Protein AF-A0A1G6RVU2-F1 (afdb_monomer_lite)

pLDDT: mean 85.59, std 7.7, range [58.56, 96.31]

Radius of gyration: 29.99 Å; chains: 1; bounding box: 51×36×81 Å

Sequence (84 aa):
MRRALATTAVLASAVLLLAACGEKPQTNAEGVKLDAAPWTGTGTQQNAGTAFTASGWQVGDKNAWQQQLKTRAQNGQNDYVRDN

Structure (mmCIF, N/CA/C/O backbone):
data_AF-A0A1G6RVU2-F1
#
_entry.id   AF-A0A1G6RVU2-F1
#
loop_
_atom_site.group_PDB
_atom_site.id
_atom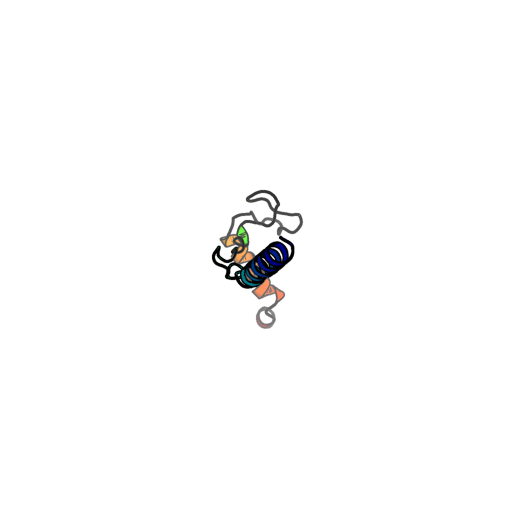_site.type_symbol
_atom_site.label_atom_id
_atom_site.label_alt_id
_atom_site.label_comp_id
_atom_site.label_asym_id
_atom_site.label_entity_id
_atom_site.label_seq_id
_atom_site.pdbx_PDB_ins_code
_atom_site.Cartn_x
_atom_site.Cartn_y
_atom_site.Cartn_z
_atom_site.occupancy
_atom_site.B_iso_or_equiv
_atom_site.auth_seq_id
_atom_site.auth_comp_id
_atom_site.auth_asym_id
_atom_site.auth_atom_id
_atom_site.pdbx_PDB_model_num
ATOM 1 N N . MET A 1 1 ? 32.627 4.564 -58.794 1.00 69.56 1 MET A N 1
ATOM 2 C CA . MET A 1 1 ? 31.566 5.250 -58.018 1.00 69.56 1 MET A CA 1
ATOM 3 C C . MET A 1 1 ? 30.437 4.310 -57.597 1.00 69.56 1 MET A C 1
ATOM 5 O O . MET A 1 1 ? 30.295 4.096 -56.406 1.00 69.56 1 MET A O 1
ATOM 9 N N . ARG A 1 2 ? 29.706 3.657 -58.517 1.00 78.12 2 ARG A N 1
ATOM 10 C CA . ARG A 1 2 ? 28.609 2.719 -58.164 1.00 78.12 2 ARG A CA 1
ATOM 11 C C . ARG A 1 2 ? 29.009 1.558 -57.243 1.00 78.12 2 ARG A C 1
ATOM 13 O O . ARG A 1 2 ? 28.296 1.270 -56.294 1.00 78.12 2 ARG A O 1
ATOM 20 N N . ARG A 1 3 ? 30.161 0.923 -57.499 1.00 81.81 3 ARG A N 1
ATOM 21 C CA . ARG A 1 3 ? 30.667 -0.168 -56.646 1.00 81.81 3 ARG A CA 1
ATOM 22 C C . ARG A 1 3 ? 30.985 0.314 -55.233 1.00 81.81 3 ARG A C 1
ATOM 24 O O . ARG A 1 3 ? 30.551 -0.321 -54.293 1.00 81.81 3 ARG A O 1
ATOM 31 N N . ALA A 1 4 ? 31.645 1.468 -55.109 1.00 83.19 4 ALA A N 1
ATOM 32 C CA . ALA A 1 4 ? 31.960 2.069 -53.816 1.00 83.19 4 ALA A CA 1
ATOM 33 C C . ALA A 1 4 ? 30.695 2.404 -53.009 1.00 83.19 4 ALA A C 1
ATOM 35 O O . ALA A 1 4 ? 30.646 2.064 -51.838 1.00 83.19 4 ALA A O 1
ATOM 36 N N . LEU A 1 5 ? 29.664 2.977 -53.650 1.00 86.44 5 LEU A N 1
ATOM 37 C CA . LEU A 1 5 ? 28.361 3.247 -53.022 1.00 86.44 5 LEU A CA 1
ATOM 38 C C . LEU A 1 5 ? 27.663 1.976 -52.514 1.00 86.44 5 LEU A C 1
ATOM 40 O O . LEU A 1 5 ? 27.062 1.992 -51.444 1.00 86.44 5 LEU A O 1
ATOM 44 N N . ALA A 1 6 ? 27.742 0.880 -53.272 1.00 89.06 6 ALA A N 1
ATOM 45 C CA . ALA A 1 6 ? 27.156 -0.393 -52.862 1.00 89.06 6 ALA A CA 1
ATOM 46 C C . ALA A 1 6 ? 27.878 -0.981 -51.639 1.00 89.06 6 ALA A C 1
ATOM 48 O O . ALA A 1 6 ? 27.222 -1.458 -50.717 1.00 89.06 6 ALA A O 1
ATOM 49 N N . THR A 1 7 ? 29.213 -0.904 -51.584 1.00 91.94 7 THR A N 1
ATOM 50 C CA . THR A 1 7 ? 29.976 -1.409 -50.434 1.00 91.94 7 THR A CA 1
ATOM 51 C C . THR A 1 7 ? 29.710 -0.605 -49.165 1.00 91.94 7 THR A C 1
ATOM 53 O O . THR A 1 7 ? 29.543 -1.200 -48.102 1.00 91.94 7 THR A O 1
ATOM 56 N N . THR A 1 8 ? 29.624 0.729 -49.246 1.00 92.56 8 THR A N 1
ATOM 57 C CA . THR A 1 8 ? 29.276 1.553 -48.076 1.00 92.56 8 THR A CA 1
ATOM 58 C C . THR A 1 8 ? 27.863 1.284 -47.584 1.00 92.56 8 THR A C 1
ATOM 60 O O . THR A 1 8 ? 27.662 1.215 -46.375 1.00 92.56 8 THR A O 1
ATOM 63 N N . ALA A 1 9 ? 26.900 1.086 -48.488 1.00 93.06 9 ALA A N 1
ATOM 64 C CA . ALA A 1 9 ? 25.532 0.751 -48.105 1.00 93.06 9 ALA A CA 1
ATOM 65 C C . ALA A 1 9 ? 25.472 -0.573 -47.328 1.00 93.06 9 ALA A C 1
ATOM 67 O O . ALA A 1 9 ? 24.881 -0.614 -46.253 1.00 93.06 9 ALA A O 1
ATOM 68 N N . VAL A 1 10 ? 26.153 -1.615 -47.820 1.00 94.56 10 VAL A N 1
ATOM 69 C CA . VAL A 1 10 ? 26.209 -2.931 -47.161 1.00 94.56 10 VAL A CA 1
ATOM 70 C C . VAL A 1 10 ? 26.836 -2.836 -45.768 1.00 94.56 10 VAL A C 1
ATOM 72 O O . VAL A 1 10 ? 26.278 -3.364 -44.804 1.00 94.56 10 VAL A O 1
ATOM 75 N N . LEU A 1 11 ? 27.959 -2.123 -45.636 1.00 94.12 11 LEU A N 1
ATOM 76 C CA . LEU A 1 11 ? 28.627 -1.938 -44.345 1.00 94.12 11 LEU A CA 1
ATOM 77 C C . LEU A 1 11 ? 27.758 -1.154 -43.354 1.00 94.12 11 LEU A C 1
ATOM 79 O O . LEU A 1 11 ? 27.640 -1.558 -42.200 1.00 94.12 11 LEU A O 1
ATOM 83 N N . ALA A 1 12 ? 27.099 -0.085 -43.803 1.00 93.25 12 ALA A N 1
ATOM 84 C CA . ALA A 1 12 ? 26.189 0.688 -42.962 1.00 93.25 12 ALA A CA 1
ATOM 85 C C . ALA A 1 12 ? 25.006 -0.163 -42.470 1.00 93.25 12 ALA A C 1
ATOM 87 O O . ALA A 1 12 ? 24.676 -0.133 -41.285 1.00 93.25 12 ALA A O 1
ATOM 88 N N . SER A 1 13 ? 24.409 -0.983 -43.342 1.00 90.62 13 SER A N 1
ATOM 89 C CA . SER A 1 13 ? 23.334 -1.899 -42.942 1.00 90.62 13 SER A CA 1
ATOM 90 C C . SER A 1 13 ? 23.795 -2.975 -41.955 1.00 90.62 13 SER A C 1
ATOM 92 O O . SER A 1 13 ? 23.061 -3.289 -41.022 1.00 90.62 13 SER A O 1
ATOM 94 N N . ALA A 1 14 ? 25.014 -3.502 -42.099 1.00 90.94 14 ALA A N 1
ATOM 95 C CA . ALA A 1 14 ? 25.553 -4.492 -41.168 1.00 90.94 14 ALA A CA 1
ATOM 96 C C . ALA A 1 14 ? 25.739 -3.914 -39.754 1.00 90.94 14 ALA A C 1
ATOM 98 O O . ALA A 1 14 ? 25.407 -4.571 -38.769 1.00 90.94 14 ALA A O 1
ATOM 99 N N . VAL A 1 15 ? 26.208 -2.666 -39.650 1.00 89.38 15 VAL A N 1
ATOM 100 C CA . VAL A 1 15 ? 26.357 -1.967 -38.363 1.00 89.38 15 VAL A CA 1
ATOM 101 C C . VAL A 1 15 ? 24.998 -1.726 -37.697 1.00 89.38 15 VAL A C 1
ATOM 103 O O . VAL A 1 15 ? 24.857 -1.959 -36.498 1.00 89.38 15 VAL A O 1
ATOM 106 N N . LEU A 1 16 ? 23.982 -1.316 -38.463 1.00 87.88 16 LEU A N 1
ATOM 107 C CA . LEU A 1 16 ? 22.631 -1.081 -37.937 1.00 87.88 16 LEU A CA 1
ATOM 108 C C . LEU A 1 16 ? 21.962 -2.365 -37.423 1.00 87.88 16 LEU A C 1
ATOM 110 O O . LEU A 1 16 ? 21.313 -2.337 -36.380 1.00 87.88 16 LEU A O 1
ATOM 114 N N . LEU A 1 17 ? 22.147 -3.494 -38.114 1.00 86.94 17 LEU A N 1
ATOM 115 C CA . LEU A 1 17 ? 21.601 -4.787 -37.685 1.00 86.94 17 LEU A CA 1
ATOM 116 C C . LEU A 1 17 ? 22.274 -5.312 -36.409 1.00 86.94 17 LEU A C 1
ATOM 118 O O . LEU A 1 17 ? 21.597 -5.875 -35.556 1.00 86.94 17 LEU A O 1
ATOM 122 N N . LEU A 1 18 ? 23.582 -5.091 -36.239 1.00 84.44 18 LEU A N 1
ATOM 123 C CA . LEU A 1 18 ? 24.288 -5.462 -35.006 1.00 84.44 18 LEU A CA 1
ATOM 124 C C . LEU A 1 18 ? 23.850 -4.617 -33.803 1.00 84.44 18 LEU A C 1
ATOM 126 O O . LEU A 1 18 ? 23.757 -5.142 -32.695 1.00 84.44 18 LEU A O 1
ATOM 130 N N . ALA A 1 19 ? 23.543 -3.334 -34.013 1.00 82.81 19 ALA A N 1
ATOM 131 C CA . ALA A 1 19 ? 23.051 -2.457 -32.952 1.00 82.81 19 ALA A CA 1
ATOM 132 C C . ALA A 1 19 ? 21.682 -2.901 -32.399 1.00 82.81 19 ALA A C 1
ATOM 134 O O . ALA A 1 19 ? 21.392 -2.657 -31.230 1.00 82.81 19 ALA A O 1
ATOM 135 N N . ALA A 1 20 ? 20.869 -3.604 -33.195 1.00 74.62 20 ALA A N 1
ATOM 136 C CA . ALA A 1 20 ? 19.571 -4.125 -32.762 1.00 74.62 20 ALA A CA 1
ATOM 137 C C . ALA A 1 20 ? 19.673 -5.274 -31.738 1.00 74.62 20 ALA A C 1
ATOM 139 O O . ALA A 1 20 ? 18.731 -5.498 -30.986 1.00 74.62 20 ALA A O 1
ATOM 140 N N . CYS A 1 21 ? 20.811 -5.973 -31.666 1.00 79.12 21 CYS A N 1
ATOM 141 C CA . CYS A 1 21 ? 21.052 -7.024 -30.670 1.00 79.12 21 CYS A CA 1
ATOM 142 C C . CYS A 1 21 ? 21.673 -6.496 -29.362 1.00 79.12 21 CYS A C 1
ATOM 144 O O . CYS A 1 21 ? 21.922 -7.276 -28.446 1.00 79.12 21 CYS A O 1
ATOM 146 N N . GLY A 1 22 ? 21.965 -5.194 -29.276 1.00 80.25 22 GLY A N 1
ATOM 147 C CA . GLY A 1 22 ? 22.607 -4.547 -28.129 1.00 80.25 22 GLY A CA 1
ATOM 148 C C . GLY A 1 22 ? 21.631 -3.796 -27.227 1.00 80.25 22 GLY A C 1
ATOM 149 O O . GLY A 1 22 ? 21.985 -2.731 -26.720 1.00 80.25 22 GLY A O 1
ATOM 150 N N . GLU A 1 23 ? 20.396 -4.286 -27.070 1.00 77.44 23 GLU A N 1
ATOM 151 C CA . GLU A 1 23 ? 19.445 -3.642 -26.165 1.00 77.44 23 GLU A CA 1
ATOM 152 C C . GLU A 1 23 ? 19.986 -3.616 -24.729 1.00 77.44 23 GLU A C 1
ATOM 154 O O . GLU A 1 23 ? 20.725 -4.506 -24.292 1.00 77.44 23 GLU A O 1
ATOM 159 N N . LYS A 1 24 ? 19.636 -2.566 -23.979 1.00 79.12 24 LYS A N 1
ATOM 160 C CA . LYS A 1 24 ? 19.975 -2.507 -22.558 1.00 79.12 24 LYS A CA 1
ATOM 161 C C . LYS A 1 24 ? 19.360 -3.737 -21.879 1.00 79.12 24 LYS A C 1
ATOM 163 O O . LYS A 1 24 ? 18.187 -4.007 -22.135 1.00 79.12 24 LYS A O 1
ATOM 168 N N . PRO A 1 25 ? 20.095 -4.444 -20.997 1.00 81.75 25 PRO A N 1
ATOM 169 C CA . PRO A 1 25 ? 19.526 -5.560 -20.260 1.00 81.75 25 PRO A CA 1
ATOM 170 C C . PRO A 1 25 ? 18.184 -5.153 -19.648 1.00 81.75 25 PRO A C 1
ATOM 172 O O . PRO A 1 25 ? 18.121 -4.150 -18.932 1.00 81.75 25 PRO A O 1
ATOM 175 N N . GLN A 1 26 ? 17.129 -5.923 -19.933 1.00 79.56 26 GLN A N 1
ATOM 176 C CA . GLN A 1 26 ? 15.801 -5.813 -19.313 1.00 79.56 26 GLN A CA 1
ATOM 177 C C . GLN A 1 26 ? 15.879 -6.287 -17.850 1.00 79.56 26 GLN A C 1
ATOM 179 O O . GLN A 1 26 ? 15.164 -7.181 -17.404 1.00 79.56 26 GLN A O 1
ATOM 184 N N . THR A 1 27 ? 16.838 -5.748 -17.104 1.00 82.75 27 THR A N 1
ATOM 185 C CA . THR A 1 27 ? 17.006 -5.991 -15.684 1.00 82.75 27 THR A CA 1
ATOM 186 C C . THR A 1 27 ? 16.257 -4.907 -14.941 1.00 82.75 27 THR A C 1
ATOM 188 O O . THR A 1 27 ? 16.220 -3.745 -15.351 1.00 82.75 27 THR A O 1
ATOM 191 N N . ASN A 1 28 ? 15.678 -5.272 -13.804 1.00 83.19 28 ASN A N 1
ATOM 1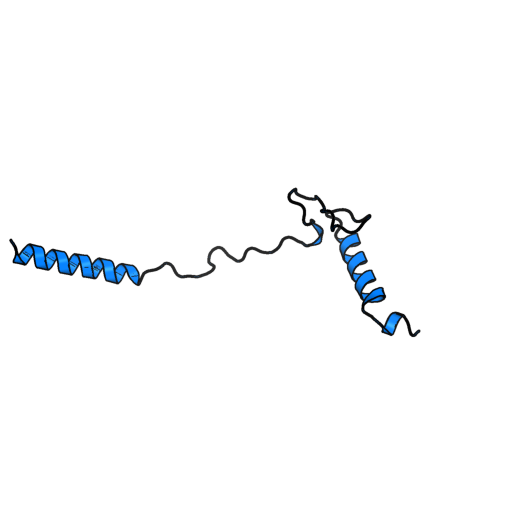92 C CA . ASN A 1 28 ? 15.083 -4.296 -12.909 1.00 83.19 28 ASN A CA 1
ATOM 193 C C . ASN A 1 28 ? 16.169 -3.548 -12.109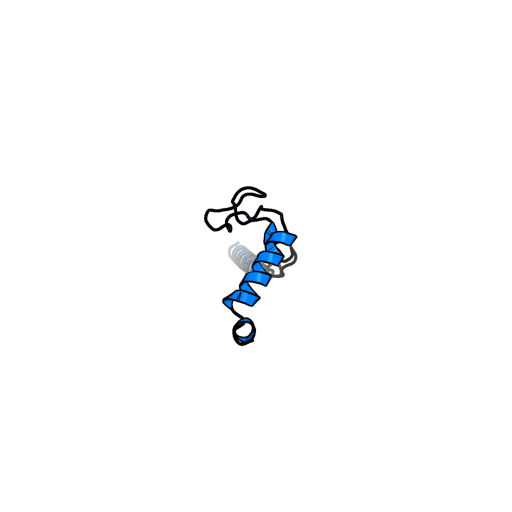 1.00 83.19 28 ASN A C 1
ATOM 195 O O . ASN A 1 28 ? 16.193 -3.585 -10.881 1.00 83.19 28 ASN A O 1
ATOM 199 N N . ALA A 1 29 ? 17.127 -2.936 -12.811 1.00 79.81 29 ALA A N 1
ATOM 200 C CA . ALA A 1 29 ? 18.287 -2.271 -12.222 1.00 79.81 29 ALA A CA 1
ATOM 201 C C . ALA A 1 29 ? 17.901 -1.060 -11.356 1.00 79.81 29 ALA A C 1
ATOM 203 O O . ALA A 1 29 ? 18.647 -0.689 -10.456 1.00 79.81 29 ALA A O 1
ATOM 204 N N . GLU A 1 30 ? 16.735 -0.467 -11.616 1.00 80.50 30 GLU A N 1
ATOM 205 C CA . GLU A 1 30 ? 16.171 0.650 -10.846 1.00 80.50 30 GLU A CA 1
ATOM 206 C C . GLU A 1 30 ? 15.385 0.178 -9.608 1.00 80.50 30 GLU A C 1
ATOM 208 O O . GLU A 1 30 ? 15.022 0.988 -8.757 1.00 80.50 30 GLU A O 1
ATOM 213 N N . GLY A 1 31 ? 15.189 -1.137 -9.461 1.00 82.56 31 GLY A N 1
ATOM 214 C CA . GLY A 1 31 ? 14.505 -1.757 -8.333 1.00 82.56 31 GLY A CA 1
ATOM 215 C C . GLY A 1 31 ? 12.989 -1.874 -8.506 1.00 82.56 31 GLY A C 1
ATOM 216 O O . GLY A 1 31 ? 12.358 -1.259 -9.360 1.00 82.56 31 GLY A O 1
ATOM 217 N N . VAL A 1 32 ? 12.365 -2.717 -7.679 1.00 83.50 32 VAL A N 1
ATOM 218 C CA . VAL A 1 32 ? 10.900 -2.819 -7.628 1.00 83.50 32 VAL A CA 1
ATOM 219 C C . VAL A 1 32 ? 10.322 -1.638 -6.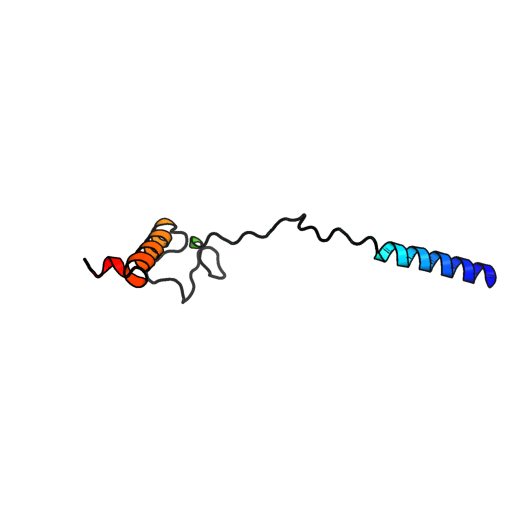858 1.00 83.50 32 VAL A C 1
ATOM 221 O O . VAL A 1 32 ? 10.773 -1.315 -5.758 1.00 83.50 32 VAL A O 1
ATOM 224 N N . LYS A 1 33 ? 9.271 -1.023 -7.405 1.00 83.88 33 LYS A N 1
ATOM 225 C CA . LYS A 1 33 ? 8.423 -0.129 -6.619 1.00 83.88 33 LYS A CA 1
ATOM 226 C C . LYS A 1 33 ? 7.763 -0.960 -5.520 1.00 83.88 33 LYS A C 1
ATOM 228 O O . LYS A 1 33 ? 7.005 -1.877 -5.818 1.00 83.88 33 LYS A O 1
ATOM 233 N N . LEU A 1 34 ? 8.072 -0.641 -4.268 1.00 84.38 34 LEU A N 1
ATOM 234 C CA . LEU A 1 34 ? 7.391 -1.230 -3.123 1.00 84.38 34 LEU A CA 1
ATOM 235 C C . LEU A 1 34 ? 6.057 -0.520 -2.899 1.00 84.38 34 LEU A C 1
ATOM 237 O O . LEU A 1 34 ? 5.949 0.697 -3.086 1.00 84.38 34 LEU A O 1
ATOM 241 N N . ASP A 1 35 ? 5.056 -1.289 -2.485 1.00 85.00 35 ASP A N 1
ATOM 242 C CA . ASP A 1 35 ? 3.767 -0.739 -2.092 1.00 85.00 35 ASP A CA 1
ATOM 243 C C . ASP A 1 35 ? 3.906 0.161 -0.860 1.00 85.00 35 ASP A C 1
ATOM 245 O O . ASP A 1 35 ? 4.768 -0.034 0.004 1.00 85.00 35 ASP A O 1
ATOM 249 N N . ALA A 1 36 ? 3.029 1.162 -0.773 1.00 86.88 36 ALA A N 1
ATOM 250 C CA . ALA A 1 36 ? 2.906 1.967 0.432 1.00 86.88 36 ALA A CA 1
ATOM 251 C C . ALA A 1 36 ? 2.407 1.100 1.595 1.00 86.8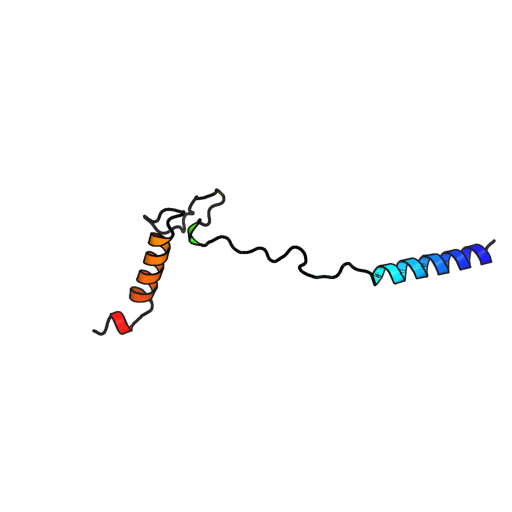8 36 ALA A C 1
ATOM 253 O O . ALA A 1 36 ? 1.652 0.142 1.409 1.00 86.88 36 ALA A O 1
ATOM 254 N N . ALA A 1 37 ? 2.802 1.454 2.818 1.00 91.19 37 ALA A N 1
ATOM 255 C CA . ALA A 1 37 ? 2.296 0.758 3.988 1.00 91.19 37 ALA A CA 1
ATOM 256 C C . ALA A 1 37 ? 0.763 0.911 4.070 1.00 91.19 37 ALA A C 1
ATOM 258 O O . ALA A 1 37 ? 0.253 2.023 3.975 1.00 91.19 37 ALA A O 1
ATOM 259 N N . PRO A 1 38 ? -0.006 -0.163 4.297 1.00 89.00 38 PRO A N 1
ATOM 260 C CA . PRO A 1 38 ? -1.458 -0.130 4.101 1.00 89.00 38 PRO A CA 1
ATOM 261 C C . PRO A 1 38 ? -2.202 0.801 5.073 1.00 89.00 38 PRO A C 1
ATOM 263 O O . PRO A 1 38 ? -3.306 1.255 4.776 1.00 89.00 38 PRO A O 1
ATOM 266 N N . TRP A 1 39 ? -1.603 1.133 6.221 1.00 91.56 39 TRP A N 1
ATOM 267 C CA . TRP A 1 39 ? -2.174 2.088 7.174 1.00 91.56 39 TRP A CA 1
ATOM 268 C C . TRP A 1 39 ? -1.991 3.557 6.761 1.00 91.56 39 TRP A C 1
ATOM 270 O O . TRP A 1 39 ? -2.578 4.423 7.401 1.00 91.56 39 TRP A O 1
ATOM 280 N N . THR A 1 40 ? -1.232 3.877 5.702 1.00 90.81 40 THR A N 1
ATOM 281 C CA . THR A 1 40 ? -1.065 5.266 5.218 1.00 90.81 40 THR A CA 1
ATOM 282 C C . THR A 1 40 ? -2.251 5.772 4.396 1.00 90.81 40 THR A C 1
ATOM 284 O O . THR A 1 40 ? -2.233 6.913 3.940 1.00 90.81 40 THR A O 1
ATOM 287 N N . GLY A 1 41 ? -3.291 4.951 4.229 1.00 87.25 41 GLY A N 1
ATOM 288 C CA . GLY A 1 41 ? -4.514 5.313 3.517 1.00 87.25 41 GLY A CA 1
ATOM 289 C C . GLY A 1 41 ? -4.416 5.120 2.006 1.00 87.25 41 GLY A C 1
ATOM 290 O O . GLY A 1 41 ? -3.361 4.803 1.461 1.00 87.25 41 GLY A O 1
ATOM 291 N N . THR A 1 42 ? -5.559 5.278 1.339 1.00 83.06 42 THR A N 1
ATOM 292 C CA . THR A 1 42 ? -5.734 5.034 -0.105 1.00 83.06 42 THR A CA 1
ATOM 293 C C . THR A 1 42 ? -6.195 6.275 -0.874 1.00 83.06 42 THR A C 1
ATOM 295 O O . THR A 1 42 ? -6.534 6.178 -2.053 1.00 83.06 42 THR A O 1
ATOM 298 N N . GLY A 1 43 ? -6.255 7.439 -0.219 1.00 81.38 43 GLY A N 1
ATOM 299 C CA . GLY A 1 43 ? -6.652 8.696 -0.844 1.00 81.38 43 GLY A CA 1
ATOM 300 C C . GLY A 1 43 ? -5.595 9.252 -1.801 1.00 81.38 43 GLY A C 1
ATOM 301 O O . GLY A 1 43 ? -4.416 8.914 -1.734 1.00 81.38 43 GLY A O 1
ATOM 302 N N . THR A 1 44 ? -6.025 10.153 -2.688 1.00 76.75 44 THR A N 1
ATOM 303 C CA . THR A 1 44 ? -5.140 10.886 -3.613 1.00 76.75 44 THR A CA 1
ATOM 304 C C . THR A 1 44 ? -4.240 11.901 -2.904 1.00 76.75 44 THR A C 1
ATOM 306 O O . THR A 1 44 ? -3.252 12.349 -3.479 1.00 76.75 44 THR A O 1
ATOM 309 N N . GLN A 1 45 ? -4.570 12.263 -1.661 1.00 73.69 45 GLN A N 1
ATOM 310 C CA . GLN A 1 45 ? -3.758 13.119 -0.798 1.00 73.69 45 GLN A CA 1
ATOM 311 C C . GLN A 1 45 ? -3.084 12.289 0.296 1.00 73.69 45 GLN A C 1
ATOM 313 O O . GLN A 1 45 ? -3.663 11.318 0.792 1.00 73.69 45 GLN A O 1
ATOM 318 N N . GLN A 1 46 ? -1.871 12.682 0.700 1.00 65.75 46 GLN A N 1
ATOM 319 C CA . GLN A 1 46 ? -1.180 12.020 1.803 1.00 65.75 46 GLN A CA 1
ATOM 320 C C . GLN A 1 46 ? -2.037 12.063 3.070 1.00 65.75 46 GLN A C 1
ATOM 322 O O . GLN A 1 46 ? -2.566 13.108 3.442 1.00 65.75 46 GLN A O 1
ATOM 327 N N . ASN A 1 47 ? -2.139 10.919 3.744 1.00 66.31 47 ASN A N 1
ATOM 328 C CA . ASN A 1 47 ? -2.925 10.745 4.962 1.00 66.31 47 ASN A CA 1
ATOM 329 C C . ASN A 1 47 ? -4.437 11.010 4.797 1.00 66.31 47 ASN A C 1
ATOM 331 O O . ASN A 1 47 ? -5.134 11.216 5.788 1.00 66.31 47 ASN A O 1
ATOM 335 N N . ALA A 1 48 ? -4.963 10.992 3.568 1.00 73.12 48 ALA A N 1
ATOM 336 C CA . ALA A 1 48 ? -6.395 11.099 3.317 1.00 73.12 48 ALA A CA 1
ATOM 337 C C . ALA A 1 48 ? -7.031 9.721 3.095 1.00 73.12 48 ALA A C 1
ATOM 339 O O . ALA A 1 48 ? -6.473 8.835 2.440 1.00 73.12 48 ALA A O 1
ATOM 340 N N . GLY A 1 49 ? -8.222 9.542 3.667 1.00 79.19 49 GLY A N 1
ATOM 341 C CA . GLY A 1 49 ? -9.053 8.367 3.441 1.00 79.19 49 GLY A CA 1
ATOM 342 C C . GLY A 1 49 ? -9.829 8.455 2.127 1.00 79.19 49 GLY A C 1
ATOM 343 O O . GLY A 1 49 ? -9.735 9.423 1.375 1.00 79.19 49 GLY A O 1
ATOM 344 N N . THR A 1 50 ? -10.639 7.436 1.870 1.00 86.94 50 THR A N 1
ATOM 345 C CA . THR A 1 50 ? -11.637 7.399 0.794 1.00 86.94 50 THR A CA 1
ATOM 346 C C . THR A 1 50 ? -13.009 7.083 1.389 1.00 86.94 50 THR A C 1
ATOM 348 O O . THR A 1 50 ? -13.124 6.792 2.579 1.00 86.94 50 THR A O 1
ATOM 351 N N . ALA A 1 51 ? -14.055 7.057 0.561 1.00 87.06 51 ALA A N 1
ATOM 352 C CA . ALA A 1 51 ? -15.376 6.567 0.972 1.00 87.06 51 ALA A CA 1
ATOM 353 C C . ALA A 1 51 ? -15.367 5.099 1.454 1.00 87.06 51 ALA A C 1
ATOM 355 O O . ALA A 1 51 ? -16.317 4.653 2.088 1.00 87.06 51 ALA A O 1
ATOM 356 N N . PHE A 1 52 ? -14.298 4.350 1.171 1.00 86.62 52 PHE A N 1
ATOM 357 C CA . PHE A 1 52 ? -14.121 2.958 1.592 1.00 86.62 52 PHE A CA 1
ATOM 358 C C . PHE A 1 52 ? -13.286 2.823 2.868 1.00 86.62 52 PHE A C 1
ATOM 360 O O . PHE A 1 52 ? -13.022 1.712 3.330 1.00 86.62 52 PHE A O 1
ATOM 367 N N . THR A 1 53 ? -12.839 3.940 3.441 1.00 88.75 53 THR A N 1
ATOM 368 C CA . THR A 1 53 ? -12.141 3.937 4.718 1.00 88.75 53 THR A CA 1
ATOM 369 C C . THR A 1 53 ? -13.114 3.568 5.836 1.00 88.75 53 THR A C 1
ATOM 371 O O . THR A 1 53 ? -14.206 4.122 5.931 1.00 88.75 53 THR A O 1
ATOM 374 N N . ALA A 1 54 ? -12.720 2.608 6.678 1.00 87.94 54 ALA A N 1
ATOM 375 C CA . ALA A 1 54 ? -13.550 2.151 7.785 1.00 87.94 54 ALA A CA 1
ATOM 376 C C . ALA A 1 54 ? -13.911 3.320 8.714 1.00 87.94 54 ALA A C 1
ATOM 378 O O . ALA A 1 54 ? -13.040 4.094 9.118 1.00 87.94 54 ALA A O 1
ATOM 379 N N . SER A 1 55 ? -15.195 3.428 9.063 1.00 86.81 55 SER A N 1
ATOM 380 C CA . SER A 1 55 ? -15.683 4.487 9.949 1.00 86.81 55 SER A CA 1
ATOM 381 C C . SER A 1 55 ? -14.921 4.494 11.278 1.00 86.81 55 SER A C 1
ATOM 383 O O . SER A 1 55 ? -14.667 3.441 11.867 1.00 86.81 55 SER A O 1
ATOM 385 N N . GLY A 1 56 ? -14.539 5.688 11.734 1.00 87.00 56 GLY A N 1
ATOM 386 C CA . GLY A 1 56 ? -13.831 5.904 12.998 1.00 87.00 56 GLY A CA 1
ATOM 387 C C . GLY A 1 56 ? -12.335 5.568 12.990 1.00 87.00 56 GLY A C 1
ATOM 388 O O . GLY A 1 56 ? -11.651 5.902 13.954 1.00 87.00 56 GLY A O 1
ATOM 389 N N . TRP A 1 57 ? -11.798 4.952 11.932 1.00 90.88 57 TRP A N 1
ATOM 390 C CA . TRP A 1 57 ? -10.353 4.754 11.796 1.00 90.88 57 TRP A CA 1
ATOM 391 C C . TRP A 1 57 ? -9.678 6.003 11.214 1.00 90.88 57 TRP A C 1
ATOM 393 O O . TRP A 1 57 ? -10.202 6.639 10.299 1.00 90.88 57 TRP A O 1
ATOM 403 N N . GLN A 1 58 ? -8.497 6.337 11.737 1.00 90.62 58 GLN A N 1
ATOM 404 C CA . GLN A 1 58 ? -7.700 7.478 11.294 1.00 90.62 58 GLN A CA 1
ATOM 405 C C . GLN A 1 58 ? -6.530 7.020 10.429 1.00 90.62 58 GLN A C 1
ATOM 407 O O . GLN A 1 58 ? -5.815 6.075 10.763 1.00 90.62 58 GLN A O 1
ATOM 412 N N . VAL A 1 59 ? -6.305 7.727 9.325 1.00 92.06 59 VAL A N 1
ATOM 413 C CA . VAL A 1 59 ? -5.196 7.422 8.423 1.00 92.06 59 VAL A CA 1
ATOM 414 C C . VAL A 1 59 ? -3.860 7.653 9.127 1.00 92.06 59 VAL A C 1
ATOM 416 O O . VAL A 1 59 ? -3.668 8.655 9.809 1.00 92.06 59 VAL A O 1
ATOM 419 N N . GLY A 1 60 ? -2.931 6.718 8.956 1.00 91.06 60 GLY A N 1
ATOM 420 C CA . GLY A 1 60 ? -1.641 6.702 9.639 1.00 91.06 60 GLY A CA 1
ATOM 421 C C . GLY A 1 60 ? -1.654 5.912 10.950 1.00 91.06 60 GLY A C 1
ATOM 422 O O . GLY A 1 60 ? -0.585 5.495 11.399 1.00 91.06 60 GLY A O 1
ATOM 423 N N . ASP A 1 61 ? -2.825 5.621 11.530 1.00 94.12 61 ASP A N 1
ATOM 424 C CA . ASP A 1 61 ? -2.918 4.828 12.757 1.00 94.12 61 ASP A CA 1
ATOM 425 C C . ASP A 1 61 ? -2.743 3.332 12.467 1.00 94.12 61 ASP A C 1
ATOM 427 O O . ASP A 1 61 ? -3.692 2.578 12.207 1.00 94.12 61 ASP A O 1
ATOM 431 N N . LYS A 1 62 ? -1.481 2.901 12.528 1.00 94.81 62 LYS A N 1
ATOM 432 C CA . LYS A 1 62 ? -1.072 1.508 12.350 1.00 94.81 62 LYS A CA 1
ATOM 433 C C . LYS A 1 62 ? -1.706 0.576 13.382 1.00 94.81 62 LYS A C 1
ATOM 435 O O . LYS A 1 62 ? -2.127 -0.520 13.016 1.00 94.81 62 LYS A O 1
ATOM 440 N N . ASN A 1 63 ? -1.767 0.983 14.648 1.00 96.31 63 ASN A N 1
ATOM 441 C CA . ASN A 1 63 ? -2.231 0.107 15.723 1.00 96.31 63 ASN A CA 1
ATOM 442 C C . ASN A 1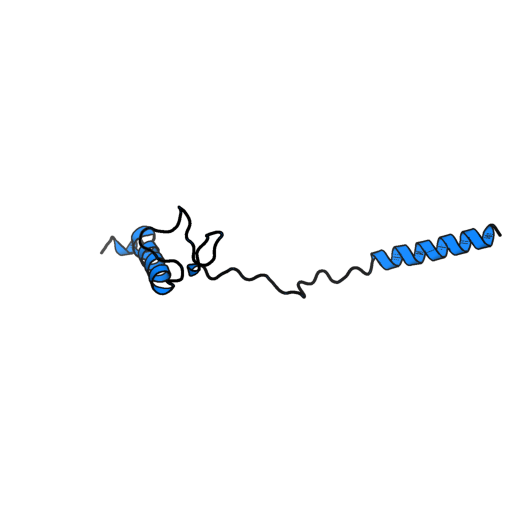 63 ? -3.731 -0.153 15.586 1.00 96.31 63 ASN A C 1
ATOM 444 O O . ASN A 1 63 ? -4.162 -1.308 15.608 1.00 96.31 63 ASN A O 1
ATOM 448 N N . ALA A 1 64 ? -4.519 0.900 15.361 1.00 95.19 64 ALA A N 1
ATOM 449 C CA . ALA A 1 64 ? -5.946 0.762 15.110 1.00 95.19 64 ALA A CA 1
ATOM 450 C C . ALA A 1 64 ? -6.222 -0.040 13.828 1.00 95.19 64 ALA A C 1
ATOM 452 O O . ALA A 1 64 ? -7.118 -0.884 13.822 1.00 95.19 64 ALA A O 1
ATOM 453 N N . TRP A 1 65 ? -5.421 0.150 12.769 1.00 93.94 65 TRP A N 1
ATOM 454 C CA . TRP A 1 65 ? -5.532 -0.629 11.530 1.00 93.94 65 TRP A CA 1
ATOM 455 C C . TRP A 1 65 ? -5.317 -2.130 11.779 1.00 93.94 65 TRP A C 1
ATOM 457 O O . TRP A 1 65 ? -6.150 -2.957 11.402 1.00 93.94 65 TRP A O 1
ATOM 467 N N . GLN A 1 66 ? -4.233 -2.492 12.476 1.00 95.56 66 GLN A N 1
ATOM 468 C CA . GLN A 1 66 ? -3.923 -3.885 12.811 1.00 95.56 66 GLN A CA 1
ATOM 469 C C . GLN A 1 66 ? -5.000 -4.505 13.706 1.00 95.56 66 GLN A C 1
ATOM 471 O O . GLN A 1 66 ? -5.401 -5.652 13.489 1.00 95.56 66 GLN A O 1
ATOM 476 N N . GLN A 1 67 ? -5.507 -3.747 14.679 1.00 95.38 67 GLN A N 1
ATOM 477 C CA . GLN A 1 67 ? -6.564 -4.212 15.568 1.00 95.38 67 GLN A CA 1
ATOM 478 C C . GLN A 1 67 ? -7.870 -4.476 14.809 1.00 95.38 67 GLN A C 1
ATOM 480 O O . GLN A 1 67 ? -8.480 -5.523 15.017 1.00 95.38 67 GLN A O 1
ATOM 485 N N . GLN A 1 68 ? -8.273 -3.593 13.888 1.00 93.06 68 GLN A N 1
ATOM 486 C CA . GLN A 1 68 ? -9.456 -3.821 13.052 1.00 93.06 68 GLN A CA 1
ATOM 487 C C . GLN A 1 68 ? -9.334 -5.099 12.216 1.00 93.06 68 GLN A C 1
ATOM 489 O O . GLN A 1 68 ? -10.291 -5.874 12.139 1.00 93.06 68 GLN A O 1
ATOM 494 N N . LEU A 1 69 ? -8.164 -5.359 11.625 1.00 93.06 69 LEU A N 1
ATOM 495 C CA . LEU A 1 69 ? -7.932 -6.598 10.880 1.00 93.06 69 LEU A CA 1
ATOM 496 C C . LEU A 1 69 ? -8.003 -7.832 11.774 1.00 93.06 69 LEU A C 1
ATOM 498 O O . LEU A 1 69 ? -8.660 -8.807 11.411 1.00 93.06 69 LEU A O 1
ATOM 502 N N . LYS A 1 70 ? -7.378 -7.781 12.954 1.00 94.19 70 LYS A N 1
ATOM 503 C CA . LYS A 1 70 ? -7.437 -8.873 13.927 1.00 94.19 70 LYS A CA 1
ATOM 504 C C . LYS A 1 70 ? -8.880 -9.166 14.328 1.00 94.19 70 LYS A C 1
ATOM 506 O O . LYS A 1 70 ? -9.305 -10.313 14.254 1.00 94.19 70 LYS A O 1
ATOM 511 N N . THR A 1 71 ? -9.646 -8.142 14.698 1.00 93.06 71 THR A N 1
ATOM 512 C CA . THR A 1 71 ? -11.062 -8.283 15.058 1.00 93.06 71 THR A CA 1
ATOM 513 C C . THR A 1 71 ? -11.880 -8.860 13.904 1.00 93.06 71 THR A C 1
ATOM 515 O O . THR A 1 71 ? -12.677 -9.766 14.125 1.00 93.06 71 THR A O 1
ATOM 518 N N . ARG A 1 72 ? -11.660 -8.402 12.664 1.00 91.19 72 ARG A N 1
ATOM 519 C CA . ARG A 1 72 ? -12.352 -8.935 11.480 1.00 91.19 72 ARG A CA 1
ATOM 520 C C . ARG A 1 72 ? -12.035 -10.412 11.240 1.00 91.19 72 ARG A C 1
ATOM 522 O O . ARG A 1 72 ? -12.944 -11.173 10.923 1.00 91.19 72 ARG A O 1
ATOM 529 N N . ALA A 1 73 ? -10.774 -10.814 11.388 1.00 93.88 73 ALA A N 1
ATOM 530 C CA . ALA A 1 73 ? -10.366 -12.206 11.230 1.00 93.88 73 ALA A CA 1
ATOM 531 C C . ALA A 1 73 ? -11.003 -13.101 12.303 1.00 93.88 73 ALA A C 1
ATOM 533 O O . ALA A 1 73 ? -11.591 -14.125 11.972 1.00 93.88 73 ALA A O 1
ATOM 534 N N . GLN A 1 74 ? -10.955 -12.682 13.570 1.00 93.12 74 GLN A N 1
ATOM 535 C CA . GLN A 1 74 ? -11.497 -13.471 14.680 1.00 93.12 74 GLN A CA 1
ATOM 536 C C . GLN A 1 74 ? -13.025 -13.562 14.652 1.00 93.12 74 GLN A C 1
ATOM 538 O O . GLN A 1 74 ? -13.577 -14.631 14.854 1.00 93.12 74 GLN A O 1
ATOM 543 N N . ASN A 1 75 ? -13.722 -12.464 14.371 1.00 90.38 75 ASN A N 1
ATOM 544 C CA . ASN A 1 75 ? -15.180 -12.440 14.514 1.00 90.38 75 ASN A CA 1
ATOM 545 C C . ASN A 1 75 ? -15.929 -12.807 13.229 1.00 90.38 75 ASN A C 1
ATOM 547 O O . ASN A 1 75 ? -17.125 -13.084 13.289 1.00 90.38 75 ASN A O 1
ATOM 551 N N . GLY A 1 76 ? -15.266 -12.727 12.072 1.00 86.50 76 GLY A N 1
ATOM 552 C CA . GLY A 1 76 ? -15.907 -12.910 10.769 1.00 86.50 76 GLY A CA 1
ATOM 553 C C . GLY A 1 76 ? -15.427 -14.116 9.970 1.00 86.50 76 GLY A C 1
ATOM 554 O O . GLY A 1 76 ? -16.141 -14.536 9.070 1.00 86.50 76 GLY A O 1
ATOM 555 N N . GLN A 1 77 ? -14.230 -14.638 10.248 1.00 87.00 77 GLN A N 1
ATOM 556 C CA . GLN A 1 77 ? -13.632 -15.736 9.472 1.00 87.00 77 GLN A CA 1
ATOM 557 C C . GLN A 1 77 ? -13.242 -16.941 10.331 1.00 87.00 77 GLN A C 1
ATOM 559 O O . GLN A 1 77 ? -12.865 -17.974 9.787 1.00 87.00 77 GLN A O 1
ATOM 564 N N . ASN A 1 78 ? -13.275 -16.807 11.656 1.00 88.44 78 ASN A N 1
ATOM 565 C CA . ASN A 1 78 ? -12.882 -17.866 12.568 1.00 88.44 78 ASN A CA 1
ATOM 566 C C . ASN A 1 78 ? -14.120 -18.463 13.247 1.00 88.44 78 ASN A C 1
ATOM 568 O O . ASN A 1 78 ? -14.581 -17.954 14.269 1.00 88.44 78 ASN A O 1
ATOM 572 N N . ASP A 1 79 ? -14.640 -19.552 12.681 1.00 85.56 79 ASP A N 1
ATOM 573 C CA . ASP A 1 79 ? -15.849 -20.220 13.182 1.00 85.56 79 ASP A CA 1
ATOM 574 C C . ASP A 1 79 ? -15.658 -20.785 14.601 1.00 85.56 79 ASP A C 1
ATOM 576 O O . ASP A 1 79 ? -16.590 -20.773 15.404 1.00 85.56 79 ASP A O 1
ATOM 580 N N . TYR A 1 80 ? -14.421 -21.139 14.975 1.00 85.50 80 TYR A N 1
ATOM 581 C CA . TYR A 1 80 ? -14.089 -21.640 16.315 1.00 85.50 80 TYR A CA 1
ATOM 582 C C . TYR A 1 80 ? -14.365 -20.637 17.446 1.00 85.50 80 TYR A C 1
ATOM 584 O O . TYR A 1 80 ? -14.451 -21.031 18.604 1.00 85.50 80 TYR A O 1
ATOM 592 N N . VAL A 1 81 ? -14.489 -19.339 17.149 1.00 80.75 81 VAL A N 1
ATOM 593 C CA . VAL A 1 81 ? -14.745 -18.297 18.164 1.00 80.75 81 VAL A CA 1
ATOM 594 C C . VAL A 1 81 ? -16.208 -18.293 18.622 1.00 80.75 81 VAL A C 1
ATOM 596 O O . VAL A 1 81 ? -16.514 -17.728 19.668 1.00 80.75 81 VAL A O 1
ATOM 599 N N . ARG A 1 82 ? -17.121 -18.895 17.851 1.00 71.12 82 ARG A N 1
ATOM 600 C CA . ARG A 1 82 ? -18.570 -18.851 18.110 1.00 71.12 82 ARG A CA 1
ATOM 601 C C . ARG A 1 82 ? -19.107 -20.092 18.826 1.00 71.12 82 ARG A C 1
ATOM 603 O O . ARG A 1 82 ? -20.178 -20.003 19.416 1.00 71.12 82 ARG A O 1
ATOM 610 N N . ASP A 1 83 ? -18.367 -21.197 18.782 1.00 69.25 83 ASP A N 1
ATOM 611 C CA . ASP A 1 83 ? -18.803 -22.519 19.253 1.00 69.25 83 ASP A CA 1
ATOM 612 C C . ASP A 1 83 ? -18.323 -22.872 20.680 1.00 69.25 83 ASP A C 1
ATOM 614 O O . ASP A 1 83 ? -18.336 -24.041 21.066 1.00 69.25 83 ASP A O 1
ATOM 618 N N . ASN A 1 84 ? -17.905 -21.883 21.480 1.00 58.56 84 ASN A N 1
ATOM 619 C CA . ASN A 1 84 ? -17.465 -22.063 22.872 1.00 58.56 84 ASN A CA 1
ATOM 620 C C . ASN A 1 84 ? -18.269 -21.192 23.839 1.00 58.56 84 ASN A C 1
ATOM 622 O O . ASN A 1 84 ? -18.522 -21.657 24.971 1.00 58.56 84 ASN A O 1
#

Secondary structure (DSSP, 8-state):
-HHHHHHHHHHHHHHHHHHTT-PPP---TT-PPPPPPGGG-SSSSTT---TTSPTTPPTT-HHHHHHHHHHHHHHHT-GGGT--

Foldseek 3Di:
DVVVVVVVVVVVVVVVVVVVVVDDPPDVPVDDDDDDDPLQEDDPDTQDHDPPPDPPRGRPPPPVVVVVVVCCCLVPVNPVNVPD